Protein AF-A0A957CLN6-F1 (afdb_monomer)

Radius of gyration: 12.1 Å; Cα contacts (8 Å, |Δi|>4): 44; chains: 1; bounding box: 24×15×38 Å

Sequence (46 aa):
MNTKKYDIIIVGAGPAGAAAAYYLAKQGLQVALIDKATFPREKTCG

Solvent-accessible surface area (backbone atoms only — not comparable to full-atom values): 3140 Å² total; per-residue (Å²): 136,87,87,82,88,59,81,43,79,42,85,40,70,48,74,69,39,46,51,51,48,52,57,45,40,73,72,72,46,50,62,46,78,42,55,94,70,71,82,88,69,92,73,93,84,132

pLDDT: mean 93.03, std 9.4, range [57.34, 98.69]

Secondary structure (DSSP, 8-state):
-PPPP-SEEEE--SHHHHHHHHHHHHTT--EEEE-SSPSS------

Structure (mmCIF, N/CA/C/O backbone):
data_AF-A0A957CLN6-F1
#
_entry.id   AF-A0A957CLN6-F1
#
loop_
_atom_site.group_PDB
_atom_site.id
_atom_site.type_symbol
_atom_site.label_atom_id
_atom_site.label_alt_id
_atom_site.label_comp_id
_atom_site.label_asym_id
_atom_site.label_entity_id
_atom_site.label_seq_id
_atom_site.pdbx_PDB_ins_code
_atom_site.Cartn_x
_atom_site.Cartn_y
_atom_site.Cartn_z
_atom_site.occupancy
_atom_site.B_iso_or_equiv
_atom_site.auth_seq_id
_atom_site.auth_comp_id
_atom_site.auth_asym_id
_atom_site.auth_atom_id
_atom_site.pdbx_PDB_model_num
ATOM 1 N N . MET A 1 1 ? 11.286 -4.531 19.033 1.00 61.88 1 MET A N 1
ATOM 2 C CA . MET A 1 1 ? 10.417 -4.382 17.843 1.00 61.88 1 MET A CA 1
ATOM 3 C C . MET A 1 1 ? 9.463 -3.234 18.104 1.00 61.88 1 MET A C 1
ATOM 5 O O . MET A 1 1 ? 8.922 -3.186 19.199 1.00 61.88 1 MET A O 1
ATOM 9 N N . ASN A 1 2 ? 9.305 -2.303 17.162 1.00 84.06 2 ASN A N 1
ATOM 10 C CA . ASN A 1 2 ? 8.381 -1.181 17.321 1.00 84.06 2 ASN A CA 1
ATOM 11 C C . ASN A 1 2 ? 7.087 -1.501 16.565 1.00 84.06 2 ASN A C 1
ATOM 13 O O . ASN A 1 2 ? 7.126 -1.701 15.352 1.00 84.06 2 ASN A O 1
ATOM 17 N N . THR A 1 3 ? 5.9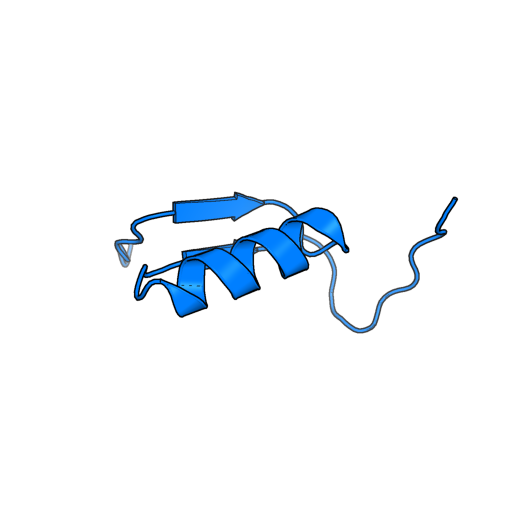65 -1.585 17.274 1.00 87.69 3 THR A N 1
ATOM 18 C CA . THR A 1 3 ? 4.672 -1.944 16.678 1.00 87.69 3 THR A CA 1
ATOM 19 C C . THR A 1 3 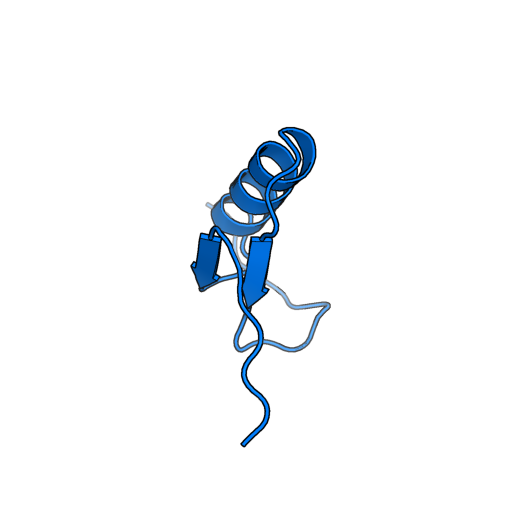? 3.905 -0.674 16.340 1.00 87.69 3 THR A C 1
ATOM 21 O O . THR A 1 3 ? 3.575 0.106 17.230 1.00 87.69 3 THR A O 1
ATOM 24 N N . LYS A 1 4 ? 3.600 -0.469 15.056 1.00 90.25 4 LYS A N 1
ATOM 25 C CA . LYS A 1 4 ? 2.658 0.564 14.606 1.00 90.25 4 LYS A CA 1
ATOM 26 C C . LYS A 1 4 ? 1.313 -0.087 14.296 1.00 90.25 4 LYS A C 1
ATOM 28 O O . LYS A 1 4 ? 1.282 -1.147 13.674 1.00 90.25 4 LYS A O 1
ATOM 33 N N . LYS A 1 5 ? 0.220 0.537 14.739 1.00 94.81 5 LYS A N 1
ATOM 34 C CA . LYS A 1 5 ? -1.146 0.132 14.389 1.00 94.81 5 LYS A CA 1
ATOM 35 C C . LYS A 1 5 ? -1.608 0.931 13.174 1.00 94.81 5 LYS A C 1
ATOM 37 O O . LYS A 1 5 ? -1.322 2.118 13.088 1.00 94.81 5 LYS A O 1
ATOM 42 N N . TYR A 1 6 ? -2.303 0.255 12.273 1.00 97.44 6 TYR A N 1
ATOM 43 C CA . TYR A 1 6 ? -2.955 0.822 11.100 1.00 97.44 6 TYR A CA 1
ATOM 44 C C . TYR A 1 6 ? -4.334 0.182 11.000 1.00 97.44 6 TYR A C 1
ATOM 46 O O . TYR A 1 6 ? -4.485 -0.985 11.367 1.00 97.44 6 TYR A O 1
ATOM 54 N N . ASP A 1 7 ? -5.312 0.920 10.491 1.00 98.12 7 ASP A N 1
ATOM 55 C CA . ASP A 1 7 ? -6.643 0.372 10.225 1.00 98.12 7 ASP A CA 1
ATOM 56 C C . ASP A 1 7 ? -6.590 -0.566 9.013 1.00 98.12 7 ASP A C 1
ATOM 58 O O . ASP A 1 7 ? -7.269 -1.590 8.974 1.00 98.12 7 ASP A O 1
ATOM 62 N N . ILE A 1 8 ? -5.756 -0.224 8.020 1.00 98.06 8 ILE A N 1
ATOM 63 C CA . ILE A 1 8 ? -5.610 -0.970 6.766 1.00 98.06 8 ILE A CA 1
ATOM 64 C C . ILE A 1 8 ? -4.138 -1.016 6.340 1.00 98.06 8 ILE A C 1
ATOM 66 O O . ILE A 1 8 ? -3.422 -0.014 6.392 1.00 98.06 8 ILE A O 1
ATOM 70 N N . ILE A 1 9 ? -3.697 -2.179 5.856 1.00 98.12 9 ILE A N 1
ATOM 71 C CA . ILE A 1 9 ? -2.391 -2.369 5.214 1.00 98.12 9 ILE A CA 1
ATOM 72 C C . ILE A 1 9 ? -2.622 -2.815 3.767 1.00 98.12 9 ILE A C 1
ATOM 74 O O . ILE A 1 9 ? -3.295 -3.813 3.522 1.00 98.12 9 ILE A O 1
ATOM 78 N N . ILE A 1 10 ? -2.046 -2.087 2.812 1.00 98.50 10 ILE A N 1
ATOM 79 C CA . ILE A 1 10 ? -2.116 -2.370 1.376 1.00 98.50 10 ILE A CA 1
ATOM 80 C C . ILE A 1 10 ? -0.727 -2.773 0.890 1.00 98.50 10 ILE A C 1
ATOM 82 O O . ILE A 1 10 ? 0.235 -2.013 1.023 1.00 98.50 10 ILE A O 1
ATOM 86 N N . VAL A 1 11 ? -0.634 -3.962 0.294 1.00 98.06 11 VAL A N 1
ATOM 87 C CA . VAL A 1 11 ? 0.605 -4.498 -0.279 1.00 98.06 11 VAL A CA 1
ATOM 88 C C . VAL A 1 11 ? 0.584 -4.326 -1.799 1.00 98.06 11 VAL A C 1
ATOM 90 O O . VAL A 1 11 ? -0.206 -4.957 -2.497 1.00 98.06 11 VAL A O 1
ATOM 93 N N . GLY A 1 12 ? 1.474 -3.475 -2.301 1.00 96.88 12 GLY A N 1
ATOM 94 C CA . GLY A 1 12 ? 1.643 -3.103 -3.704 1.00 96.88 12 GLY A CA 1
ATOM 95 C C . GLY A 1 12 ? 1.167 -1.678 -3.999 1.00 96.88 12 GLY A C 1
ATOM 96 O O . GLY A 1 12 ? -0.029 -1.413 -4.062 1.00 96.88 12 GLY A O 1
ATOM 97 N N . ALA A 1 13 ? 2.096 -0.771 -4.303 1.00 96.56 13 ALA A N 1
ATOM 98 C CA . ALA A 1 13 ? 1.845 0.612 -4.719 1.00 96.56 13 ALA A CA 1
ATOM 99 C C . ALA A 1 13 ? 1.788 0.746 -6.255 1.00 96.56 13 ALA A C 1
ATOM 101 O O . ALA A 1 13 ? 2.373 1.637 -6.872 1.00 96.56 13 ALA A O 1
ATOM 102 N N . GLY A 1 14 ? 1.077 -0.179 -6.907 1.00 94.44 14 GLY A N 1
ATOM 103 C CA . GLY A 1 14 ? 0.614 0.002 -8.287 1.00 94.44 14 GLY A CA 1
ATOM 104 C C . GLY A 1 14 ? -0.625 0.907 -8.363 1.00 94.44 14 GLY A C 1
ATOM 105 O O . GLY A 1 14 ? -1.115 1.342 -7.324 1.00 94.44 14 GLY A O 1
ATOM 106 N N . PRO A 1 15 ? -1.195 1.135 -9.563 1.00 94.69 15 PRO A N 1
ATOM 107 C CA . PRO A 1 15 ? -2.354 2.018 -9.732 1.00 94.69 15 PRO A CA 1
ATOM 108 C C . PRO A 1 15 ? -3.535 1.680 -8.810 1.00 94.69 15 PRO A C 1
ATOM 110 O O . PRO A 1 15 ? -4.061 2.562 -8.141 1.00 94.69 15 PRO A O 1
ATOM 113 N N . ALA A 1 16 ? -3.893 0.395 -8.697 1.00 95.50 16 ALA A N 1
ATOM 114 C CA . ALA A 1 16 ? -4.975 -0.056 -7.822 1.00 95.50 16 ALA A CA 1
ATOM 115 C C . ALA A 1 16 ? -4.683 0.201 -6.333 1.00 95.50 16 ALA A C 1
ATOM 117 O O . ALA A 1 16 ? -5.525 0.751 -5.628 1.00 95.50 16 ALA A O 1
ATOM 118 N N . GLY A 1 17 ? -3.484 -0.153 -5.855 1.00 97.31 17 GLY A N 1
ATOM 119 C CA . GLY A 1 17 ? -3.117 0.028 -4.449 1.00 97.31 17 GLY A CA 1
ATOM 120 C C . GLY A 1 17 ? -2.961 1.496 -4.058 1.00 97.31 17 GLY A C 1
ATOM 121 O O . GLY A 1 17 ? -3.425 1.894 -2.993 1.00 97.31 17 GLY A O 1
ATOM 122 N N . ALA A 1 18 ? -2.395 2.320 -4.943 1.00 97.06 18 ALA A N 1
ATOM 123 C CA . ALA A 1 18 ? -2.303 3.763 -4.748 1.00 97.06 18 ALA A CA 1
ATOM 124 C C . ALA A 1 18 ? -3.692 4.423 -4.722 1.00 97.06 18 ALA A C 1
ATOM 126 O O . ALA A 1 18 ? -3.964 5.233 -3.837 1.00 97.06 18 ALA A O 1
ATOM 127 N N . ALA A 1 19 ? -4.592 4.042 -5.638 1.00 98.12 19 ALA A N 1
ATOM 128 C CA . ALA A 1 19 ? -5.965 4.543 -5.650 1.00 98.12 19 ALA A CA 1
ATOM 129 C C . ALA A 1 19 ? -6.725 4.139 -4.377 1.00 98.12 19 ALA A C 1
ATOM 131 O O . ALA A 1 19 ? -7.326 4.992 -3.723 1.00 98.12 19 ALA A O 1
ATOM 132 N N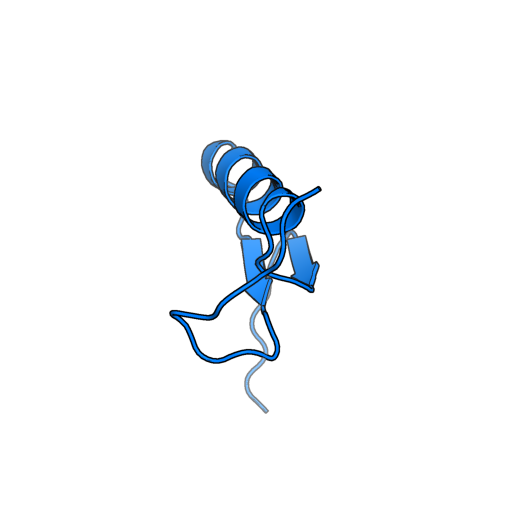 . ALA A 1 20 ? -6.651 2.866 -3.978 1.00 98.44 20 ALA A N 1
ATOM 133 C CA . ALA A 1 20 ? -7.277 2.386 -2.749 1.00 98.44 20 ALA A CA 1
ATOM 134 C C . ALA A 1 20 ? -6.745 3.132 -1.515 1.00 98.44 20 ALA A C 1
ATOM 136 O O . ALA A 1 20 ? -7.537 3.649 -0.727 1.00 98.44 20 ALA A O 1
ATOM 137 N N . ALA A 1 21 ? -5.419 3.259 -1.383 1.00 98.62 21 ALA A N 1
ATOM 138 C CA . ALA A 1 21 ? -4.793 3.987 -0.281 1.00 98.62 21 ALA A CA 1
ATOM 139 C C . ALA A 1 21 ? -5.261 5.446 -0.220 1.00 98.62 21 ALA A C 1
ATOM 141 O O . ALA A 1 21 ? -5.602 5.936 0.854 1.00 98.62 21 ALA A O 1
ATOM 142 N N . TYR A 1 22 ? -5.327 6.117 -1.374 1.00 98.62 22 TYR A N 1
ATOM 143 C CA . TYR A 1 22 ? -5.780 7.500 -1.481 1.00 98.62 22 TYR A CA 1
ATOM 144 C C . TYR A 1 22 ? -7.217 7.681 -0.982 1.00 98.62 22 TYR A C 1
ATOM 146 O O . TYR A 1 22 ? -7.474 8.547 -0.144 1.00 98.62 22 TYR A O 1
ATOM 154 N N . TYR A 1 23 ? -8.158 6.865 -1.468 1.00 98.69 23 TYR A N 1
ATOM 155 C CA . TYR A 1 23 ? -9.562 6.998 -1.078 1.00 98.69 23 TYR A CA 1
ATOM 156 C C . TYR A 1 23 ? -9.795 6.618 0.387 1.00 98.69 23 TYR A C 1
ATOM 158 O O . TYR A 1 23 ? -10.542 7.315 1.067 1.00 98.69 23 TYR A O 1
ATOM 166 N N . LEU A 1 24 ? -9.130 5.578 0.896 1.00 98.62 24 LEU A N 1
ATOM 167 C CA . LEU A 1 24 ? -9.251 5.161 2.298 1.00 98.62 24 LEU A CA 1
ATOM 168 C C . LEU A 1 24 ? -8.654 6.199 3.257 1.00 98.62 24 LEU A C 1
ATOM 170 O O . LEU A 1 24 ? -9.287 6.545 4.252 1.00 98.62 24 LEU A O 1
ATOM 174 N N . ALA A 1 25 ? -7.492 6.768 2.924 1.00 98.50 25 ALA A N 1
ATOM 175 C CA . ALA A 1 25 ? -6.907 7.860 3.700 1.00 98.50 25 ALA A CA 1
ATOM 176 C C . ALA A 1 25 ? -7.814 9.103 3.702 1.00 98.50 25 ALA A C 1
ATOM 178 O O . ALA A 1 25 ? -7.973 9.755 4.732 1.00 98.50 25 ALA A O 1
ATOM 179 N N . LYS A 1 26 ? -8.481 9.404 2.577 1.00 98.50 26 LYS A N 1
ATOM 180 C CA . LYS A 1 26 ? -9.483 10.481 2.498 1.00 98.50 26 LYS A CA 1
ATOM 181 C C . LYS A 1 26 ? -10.707 10.269 3.394 1.00 98.50 26 LYS A C 1
ATOM 183 O O . LYS A 1 26 ? -11.344 11.254 3.749 1.00 98.50 26 LYS A O 1
ATOM 188 N N . GLN A 1 27 ? -11.022 9.030 3.766 1.00 98.44 27 GLN A N 1
ATOM 189 C CA . GLN A 1 27 ? -12.073 8.709 4.740 1.00 98.44 27 GLN A CA 1
ATOM 190 C C . GLN A 1 27 ? -11.579 8.791 6.199 1.00 98.44 27 GLN A C 1
ATOM 192 O O . GLN A 1 27 ? -12.313 8.437 7.115 1.00 98.44 27 GLN A O 1
ATOM 197 N N . GLY A 1 28 ? -10.342 9.250 6.432 1.00 98.31 28 GLY A N 1
ATOM 198 C CA . GLY A 1 28 ? -9.774 9.436 7.770 1.00 98.31 28 GLY A CA 1
ATOM 199 C C . GLY A 1 28 ? -9.120 8.190 8.375 1.00 98.31 28 GLY A C 1
ATOM 200 O 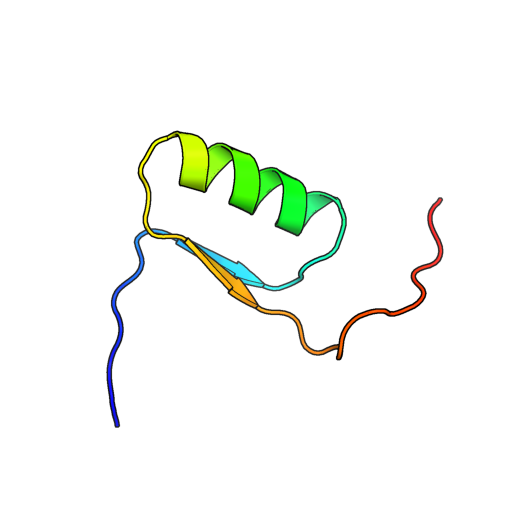O . GLY A 1 28 ? -8.744 8.220 9.544 1.00 98.31 28 GLY A O 1
ATOM 201 N N . LEU A 1 29 ? -8.962 7.112 7.602 1.00 98.56 29 LEU A N 1
ATOM 202 C CA . LEU A 1 29 ? -8.334 5.872 8.066 1.00 98.56 29 LEU A CA 1
ATOM 203 C C . LEU A 1 29 ? -6.803 5.972 8.064 1.00 98.56 29 LEU A C 1
ATOM 205 O O . LEU A 1 29 ? -6.201 6.553 7.153 1.00 98.56 29 LEU A O 1
ATOM 209 N N . GLN A 1 30 ? -6.155 5.337 9.041 1.00 98.19 30 GLN A N 1
ATOM 210 C CA . GLN A 1 30 ? -4.704 5.160 9.049 1.00 98.19 30 GLN A CA 1
ATOM 211 C C . GLN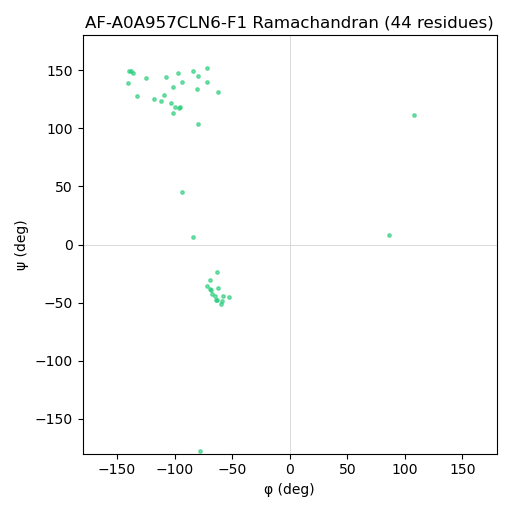 A 1 30 ? -4.316 3.995 8.139 1.00 98.19 30 GLN A C 1
ATOM 213 O O . GLN A 1 30 ? -4.454 2.824 8.499 1.00 98.19 30 GLN A O 1
ATOM 218 N N . VAL A 1 31 ? -3.795 4.322 6.957 1.00 98.44 31 VAL A N 1
ATOM 219 C CA . VAL A 1 31 ? -3.437 3.340 5.929 1.00 98.44 31 VAL A CA 1
ATOM 220 C C . VAL A 1 31 ? -1.922 3.235 5.783 1.00 98.44 31 VAL A C 1
ATOM 222 O O . VAL A 1 31 ? -1.242 4.237 5.561 1.00 98.44 31 VAL A O 1
ATOM 225 N N . ALA A 1 32 ? -1.389 2.015 5.845 1.00 98.06 32 ALA A N 1
ATOM 226 C CA . ALA A 1 32 ? -0.027 1.723 5.408 1.00 98.06 32 ALA A CA 1
ATOM 227 C C . ALA A 1 32 ? -0.048 1.197 3.969 1.00 98.06 32 ALA A C 1
ATOM 229 O O . ALA A 1 32 ? -0.603 0.132 3.711 1.00 98.06 32 ALA A O 1
ATOM 230 N N . LEU A 1 33 ? 0.581 1.913 3.038 1.00 98.12 33 LEU A N 1
ATOM 231 C CA . LEU A 1 33 ? 0.840 1.432 1.681 1.00 98.12 33 LEU A CA 1
ATOM 232 C C . LEU A 1 33 ? 2.310 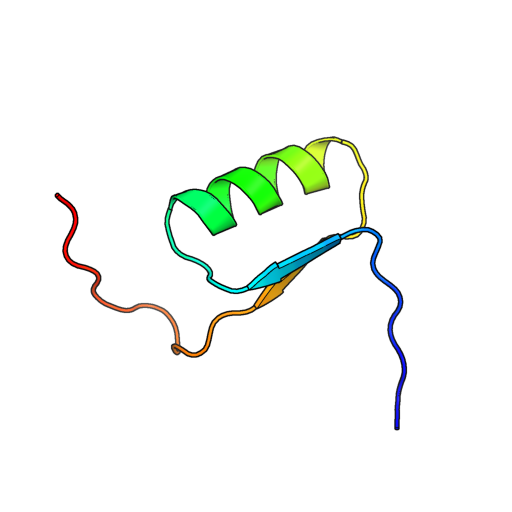1.028 1.575 1.00 98.12 33 LEU A C 1
ATOM 234 O O . LEU A 1 33 ? 3.192 1.855 1.804 1.00 98.12 33 LEU A O 1
ATOM 238 N N . ILE A 1 34 ? 2.575 -0.229 1.228 1.00 97.44 34 ILE A N 1
ATOM 239 C CA . ILE A 1 34 ? 3.936 -0.759 1.094 1.00 97.44 34 ILE A CA 1
ATOM 240 C C . ILE A 1 34 ? 4.147 -1.360 -0.291 1.00 97.44 34 ILE A C 1
ATOM 242 O O . ILE A 1 34 ? 3.251 -1.984 -0.847 1.00 97.44 34 ILE A O 1
ATOM 246 N N . ASP A 1 35 ? 5.339 -1.201 -0.852 1.00 96.94 35 ASP A N 1
ATOM 247 C CA . ASP A 1 35 ? 5.735 -1.816 -2.119 1.00 96.94 35 ASP A CA 1
ATOM 248 C C . ASP A 1 35 ? 7.183 -2.294 -1.998 1.00 96.94 35 ASP A C 1
ATOM 250 O O . ASP A 1 35 ? 7.978 -1.722 -1.252 1.00 96.94 35 ASP A O 1
ATOM 254 N N . LYS A 1 36 ? 7.516 -3.372 -2.707 1.00 96.38 36 LYS A N 1
ATOM 255 C CA . LYS A 1 36 ? 8.877 -3.917 -2.748 1.00 96.38 36 LYS A CA 1
ATOM 256 C C . LYS A 1 36 ? 9.827 -2.987 -3.502 1.00 96.38 36 LYS A C 1
ATOM 258 O O . LYS A 1 36 ? 11.031 -3.010 -3.261 1.00 96.38 36 LYS A O 1
ATOM 263 N N . ALA A 1 37 ? 9.312 -2.248 -4.473 1.00 95.12 37 ALA A N 1
ATOM 264 C CA . ALA A 1 37 ? 10.134 -1.477 -5.377 1.00 95.12 37 ALA A CA 1
ATOM 265 C C . ALA A 1 37 ? 10.525 -0.111 -4.803 1.00 95.12 37 ALA A C 1
ATOM 267 O O . ALA A 1 37 ? 9.762 0.532 -4.085 1.00 95.12 37 ALA A O 1
ATOM 268 N N . THR A 1 38 ? 11.703 0.361 -5.200 1.00 95.75 38 THR A N 1
ATOM 269 C CA . THR A 1 38 ? 12.119 1.753 -5.019 1.00 95.75 38 THR A CA 1
ATOM 270 C C . THR A 1 38 ? 11.490 2.605 -6.119 1.00 95.75 38 THR A C 1
ATOM 272 O O . THR A 1 38 ? 11.502 2.212 -7.283 1.00 95.75 38 THR A O 1
ATOM 275 N N . PHE A 1 39 ? 10.919 3.753 -5.757 1.00 92.81 39 PHE A N 1
ATOM 276 C CA . PHE A 1 39 ? 10.259 4.665 -6.694 1.00 92.81 39 PHE A CA 1
ATOM 277 C C . PHE A 1 39 ? 11.215 5.799 -7.116 1.00 92.81 39 PHE A C 1
ATOM 279 O O . PHE A 1 39 ? 12.019 6.225 -6.285 1.00 92.81 39 PHE A O 1
ATOM 286 N N . PRO A 1 40 ? 11.113 6.326 -8.356 1.00 92.38 40 PRO A N 1
ATOM 287 C CA . PRO A 1 40 ? 10.198 5.909 -9.424 1.00 92.38 40 PRO A CA 1
ATOM 288 C C . PRO A 1 40 ? 10.599 4.555 -10.025 1.00 92.38 40 PRO A C 1
ATOM 290 O O . PRO A 1 40 ? 11.769 4.189 -10.030 1.00 92.38 40 PRO A O 1
ATOM 293 N N . ARG A 1 41 ? 9.621 3.813 -10.547 1.00 87.94 41 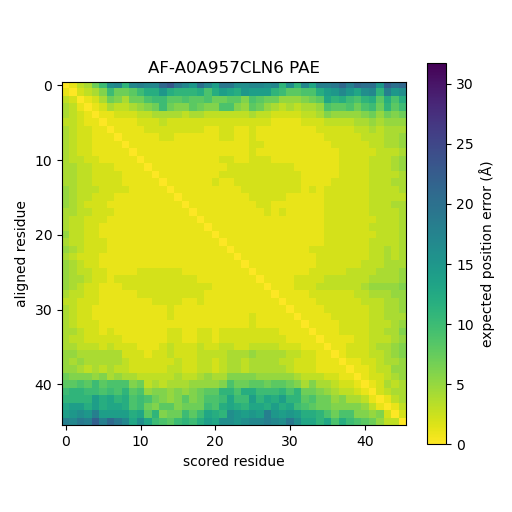ARG A N 1
ATOM 294 C CA . ARG A 1 41 ? 9.861 2.539 -11.234 1.00 87.94 41 ARG A CA 1
ATOM 295 C C . ARG A 1 41 ? 9.003 2.451 -12.484 1.00 87.94 41 ARG A C 1
ATOM 297 O O . ARG A 1 41 ? 7.862 2.918 -12.477 1.00 87.94 41 ARG A O 1
ATOM 304 N N . GLU A 1 42 ? 9.494 1.760 -13.501 1.00 83.88 42 GLU A N 1
ATOM 305 C CA . GLU A 1 42 ? 8.644 1.394 -14.626 1.00 83.88 42 GLU A CA 1
ATOM 306 C C . GLU A 1 42 ? 7.642 0.304 -14.225 1.00 83.88 42 GLU A C 1
ATOM 308 O O . GLU A 1 42 ? 7.939 -0.626 -13.469 1.00 83.88 42 GLU A O 1
ATOM 313 N N . LYS A 1 43 ? 6.415 0.437 -14.724 1.00 74.94 43 LYS A N 1
ATOM 314 C CA . LYS A 1 43 ? 5.432 -0.645 -14.784 1.00 74.94 43 LYS A CA 1
ATOM 315 C C . LYS A 1 43 ? 4.853 -0.620 -16.179 1.00 74.94 43 LYS A C 1
ATOM 317 O O . LYS A 1 43 ? 4.343 0.421 -16.585 1.00 74.94 43 LYS A O 1
ATOM 322 N N . THR A 1 44 ? 4.857 -1.748 -16.869 1.00 77.12 44 THR A N 1
ATOM 323 C CA . THR A 1 44 ? 4.005 -1.895 -18.044 1.00 77.12 44 THR A CA 1
ATOM 324 C C . THR A 1 44 ? 2.542 -1.784 -17.607 1.00 77.12 44 THR A C 1
ATOM 326 O O . THR A 1 44 ? 2.127 -2.369 -16.599 1.00 77.12 44 THR A O 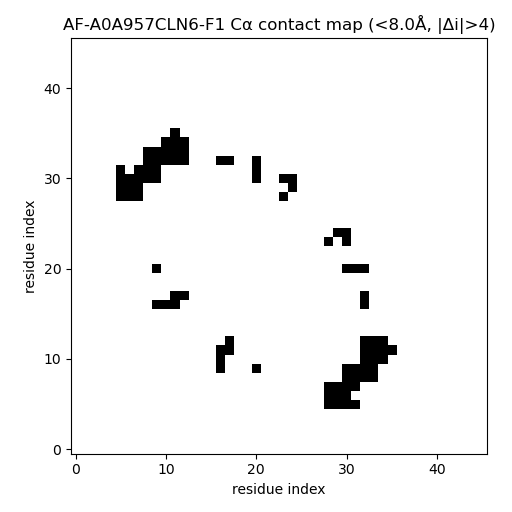1
ATOM 329 N N . CYS A 1 45 ? 1.777 -0.959 -18.317 1.00 75.88 45 CYS A N 1
ATOM 330 C CA . CYS A 1 45 ? 0.328 -0.863 -18.195 1.00 75.88 45 CYS A CA 1
ATOM 331 C C . CYS A 1 45 ? -0.319 -1.485 -19.439 1.00 75.88 45 CYS A C 1
ATOM 333 O O . CYS A 1 45 ? 0.235 -1.402 -20.534 1.00 75.88 45 CYS A O 1
AT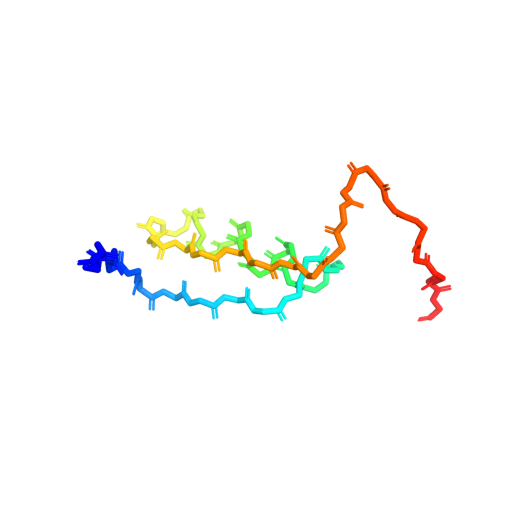OM 335 N N . GLY A 1 46 ? -1.458 -2.144 -19.240 1.00 57.34 46 GLY A N 1
ATOM 336 C CA . GLY A 1 46 ? -2.233 -2.864 -20.245 1.00 57.34 46 GLY A CA 1
ATOM 337 C C . GLY A 1 46 ? -3.530 -3.355 -19.632 1.00 57.34 46 GLY A C 1
ATOM 338 O O . GLY A 1 46 ? -3.529 -3.564 -18.394 1.00 57.34 46 GLY A O 1
#

Foldseek 3Di:
DDDDDFPEEFEDPDPVSVVVQVVCVVVVGGYHYDYPDDPPDDDDDD

Mean predicted aligned error: 3.61 Å

Nearest PDB structures (foldseek):
  1m32-assembly3_E  TM=6.868E-01  e=1.656E-01  Salmonella enterica subsp. enterica serovar Typhimurium
  4gx0-assembly2_D  TM=7.664E-01  e=7.021E-01  Geobacter sulfurreducens PCA
  1vjo-assembly1_A-2  TM=8.224E-01  e=1.083E+00  Nostoc sp. PCC 7120 = FACHB-418
  3ffr-assembly1_A-2  TM=6.257E-01  e=1.083E+00  Cytophaga hutchinsonii ATCC 33406
  5d6n-assembly1_A  TM=4.921E-01  e=2.577E+00  Mycolicibacterium smegmatis MC2 155